Protein AF-M3H612-F1 (afdb_monomer)

Nearest PDB structures (foldseek):
  4l8j-assembly1_A-2  TM=3.655E-01  e=3.332E-04  Bacteroides eggerthii DSM 20697
  1vf7-assembly1_E  TM=6.437E-01  e=4.365E-02  Pseudomonas aeruginosa
  5vod-assembly1_E  TM=4.211E-01  e=5.719E+00  Human herpesvirus 5 strain Merlin
  8pfb-assembly1_F  TM=3.948E-01  e=7.727E+00  Streptococcus sanguinis
  6xu8-assembly1_Co  TM=1.840E-01  e=9.256E+00  Drosophila melanogaster

Mean predicted aligned error: 8.36 Å

Radius of gyration: 20.78 Å; Cα contacts (8 Å, |Δi|>4): 141; chains: 1; bounding box: 50×26×58 Å

Organism: NCBI:txid1001599

Solvent-accessible surface area (backbone atoms only — not comparable to full-atom values): 6689 Å² total; per-residue (Å²): 86,50,33,38,32,35,39,75,90,44,83,90,48,77,47,62,36,35,55,76,44,73,53,93,60,66,42,83,89,78,74,42,63,57,69,44,64,51,60,87,55,93,84,62,77,77,57,92,90,66,61,66,54,74,51,68,54,76,85,76,91,67,96,70,91,86,71,64,74,90,58,46,50,64,45,98,83,63,48,43,25,40,34,70,49,76,54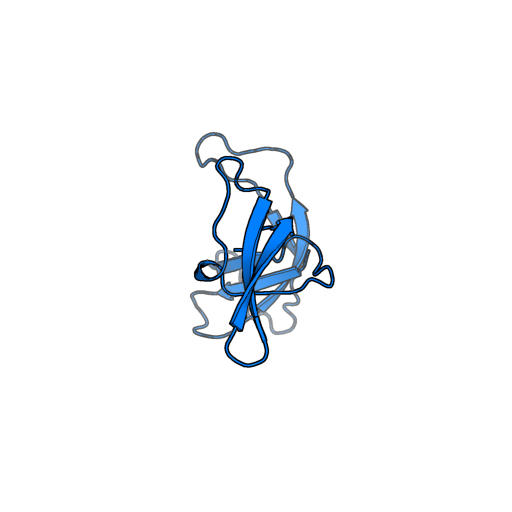,97,94,40,77,42,85,40,81,42,81,49,77,91,80,133

Sequence (102 aa):
MKVSFLADVYKGQQFQGMVQLLSPIVDQKSHTVEIKALVDNKNKLLKPGMFIRANITTGQEQPTIRIPSNAVVLNEDGTTGIVCVVRNGKSYKKRSQVRISE

Secondary structure (DSSP, 8-state):
-EEEEEETTSTT-EEEEEEEEEEEEEETTTTEEEEEEEE--TT----TT--EEEEEE-S---------GGGEEE-TTSSEEEEEEEETTEEEEEEEE-----

pLDDT: mean 89.29, std 6.73, range [58.19, 95.88]

Structure (mmCIF, N/CA/C/O backbone):
data_AF-M3H612-F1
#
_entry.id   AF-M3H612-F1
#
loop_
_atom_site.group_PDB
_atom_site.id
_atom_site.type_symbol
_atom_site.label_atom_id
_atom_site.label_alt_id
_atom_site.label_comp_id
_atom_site.label_asym_id
_atom_site.label_entity_id
_atom_site.label_seq_id
_atom_site.pdbx_PDB_ins_code
_atom_site.Cartn_x
_atom_site.Cartn_y
_atom_site.Cartn_z
_atom_site.occupancy
_atom_site.B_iso_or_equiv
_atom_site.auth_seq_id
_atom_site.auth_comp_id
_atom_site.auth_asym_id
_atom_site.auth_atom_id
_atom_site.pdbx_PDB_model_num
ATOM 1 N N . MET A 1 1 ? -6.340 10.066 -1.644 1.00 89.25 1 MET A N 1
ATOM 2 C CA . MET A 1 1 ? -5.717 8.822 -2.160 1.00 89.25 1 MET A CA 1
ATOM 3 C C . MET A 1 1 ? -6.752 7.712 -2.121 1.00 89.25 1 MET A C 1
ATOM 5 O O . MET A 1 1 ? -7.457 7.609 -1.117 1.00 89.25 1 MET A O 1
ATOM 9 N N . LYS A 1 2 ? -6.889 6.934 -3.201 1.00 92.81 2 LYS A N 1
ATOM 10 C CA . LYS A 1 2 ? -7.844 5.818 -3.252 1.00 92.81 2 LYS A CA 1
ATOM 11 C C . LYS A 1 2 ? -7.268 4.627 -2.490 1.00 92.81 2 LYS A C 1
ATOM 13 O O . LYS A 1 2 ? -6.086 4.326 -2.630 1.00 92.81 2 LYS A O 1
ATOM 18 N N . VAL A 1 3 ? -8.103 3.956 -1.707 1.00 95.19 3 VAL A N 1
ATOM 19 C CA . VAL A 1 3 ? -7.757 2.685 -1.069 1.00 95.19 3 VAL A CA 1
ATOM 20 C C . VAL A 1 3 ? -8.713 1.607 -1.555 1.00 95.19 3 VAL A C 1
ATOM 22 O O . VAL A 1 3 ? -9.917 1.831 -1.677 1.00 95.19 3 VAL A O 1
ATOM 25 N N . SER A 1 4 ? -8.169 0.435 -1.854 1.00 95.56 4 SER A N 1
ATOM 26 C CA . SER A 1 4 ? -8.938 -0.776 -2.118 1.00 95.56 4 SER A CA 1
ATOM 27 C C . SER A 1 4 ? -8.478 -1.863 -1.163 1.00 95.56 4 SER A C 1
ATOM 29 O O . SER A 1 4 ? -7.290 -1.944 -0.868 1.00 95.56 4 SER A O 1
ATOM 31 N N . PHE A 1 5 ? -9.387 -2.673 -0.637 1.00 95.12 5 PHE A N 1
ATOM 32 C CA . PHE A 1 5 ? -9.014 -3.693 0.337 1.00 95.12 5 PHE A CA 1
ATOM 33 C C . PHE A 1 5 ? -9.927 -4.911 0.293 1.00 95.12 5 PHE A C 1
ATOM 35 O O . PHE A 1 5 ? -11.052 -4.855 -0.206 1.00 95.12 5 PHE A O 1
ATOM 42 N N . LEU A 1 6 ? -9.415 -6.012 0.837 1.00 95.31 6 LEU A N 1
ATOM 43 C CA . LEU A 1 6 ? -10.139 -7.255 1.077 1.00 95.31 6 LEU A CA 1
ATOM 44 C C . LEU A 1 6 ? -10.242 -7.465 2.586 1.00 95.31 6 LEU A C 1
ATOM 46 O O . LEU A 1 6 ? -9.250 -7.291 3.293 1.00 95.31 6 LEU A O 1
ATOM 50 N N . ALA A 1 7 ? -11.416 -7.855 3.071 1.00 94.12 7 ALA A N 1
ATOM 51 C CA . ALA A 1 7 ? -11.580 -8.315 4.445 1.00 94.12 7 ALA A CA 1
ATOM 52 C C . ALA A 1 7 ? -11.410 -9.833 4.496 1.00 94.12 7 ALA A C 1
ATOM 54 O O . ALA A 1 7 ? -11.996 -10.541 3.678 1.00 94.12 7 ALA A O 1
ATOM 55 N N . ASP A 1 8 ? -10.659 -10.344 5.470 1.00 92.25 8 ASP A N 1
ATOM 56 C CA . ASP A 1 8 ? -10.352 -11.782 5.550 1.00 92.25 8 ASP A CA 1
ATOM 57 C C . ASP A 1 8 ? -11.598 -12.662 5.699 1.00 92.25 8 ASP A C 1
ATOM 59 O O . ASP A 1 8 ? -11.628 -13.800 5.232 1.00 92.25 8 ASP A O 1
ATOM 63 N N . VAL A 1 9 ? -12.651 -12.100 6.293 1.00 91.94 9 VAL A N 1
ATOM 64 C CA . VAL A 1 9 ? -13.952 -12.751 6.486 1.00 91.94 9 VAL A CA 1
ATOM 65 C C . VAL A 1 9 ? -14.719 -12.927 5.165 1.00 91.94 9 VAL A C 1
ATOM 67 O O . VAL A 1 9 ? -15.480 -13.882 5.027 1.00 91.94 9 VAL A O 1
ATOM 70 N N . TYR A 1 10 ? -14.508 -12.050 4.177 1.00 89.19 10 TYR A N 1
ATOM 71 C CA . TYR A 1 10 ? -15.204 -12.079 2.886 1.00 89.19 10 TYR A CA 1
ATOM 72 C C . TYR A 1 10 ? -14.214 -12.378 1.756 1.00 89.19 10 TYR A C 1
ATOM 74 O O . TYR A 1 10 ? -13.638 -11.477 1.141 1.00 89.19 10 TYR A O 1
ATOM 82 N N . LYS A 1 11 ? -14.008 -13.666 1.463 1.00 83.88 11 LYS A N 1
ATOM 83 C CA . LYS A 1 11 ? -13.080 -14.095 0.405 1.00 83.88 11 LYS A CA 1
ATOM 84 C C . LYS A 1 11 ? -13.479 -13.506 -0.951 1.00 83.88 11 LYS A C 1
ATOM 86 O O . LYS A 1 11 ? -14.578 -13.742 -1.438 1.00 83.88 11 LYS A O 1
ATOM 91 N N . GLY A 1 12 ? -12.558 -12.763 -1.565 1.00 83.88 12 GLY A N 1
ATOM 92 C CA . GLY A 1 12 ? -12.715 -12.206 -2.912 1.00 83.88 12 GLY A CA 1
ATOM 93 C C . GLY A 1 12 ? -13.601 -10.961 -3.013 1.00 83.88 12 GLY A C 1
ATOM 94 O O . GLY A 1 12 ? -13.677 -10.375 -4.090 1.00 83.88 12 GLY A O 1
ATOM 95 N N . GLN A 1 13 ? -14.234 -10.510 -1.925 1.00 91.12 13 GLN A N 1
ATOM 96 C CA . GLN A 1 13 ? -15.036 -9.290 -1.955 1.00 91.12 13 GLN A CA 1
ATOM 97 C C . GLN A 1 13 ? -14.151 -8.057 -1.764 1.00 91.12 13 GLN A C 1
ATOM 99 O O . GLN A 1 13 ? -13.530 -7.873 -0.715 1.00 91.12 13 GLN A O 1
ATOM 104 N N . GLN A 1 14 ? -14.124 -7.198 -2.782 1.00 93.25 14 GLN A N 1
ATOM 105 C CA . GLN A 1 14 ? -13.351 -5.964 -2.763 1.00 93.25 14 GLN A CA 1
ATOM 106 C C . GLN A 1 14 ? -14.173 -4.787 -2.241 1.00 93.25 14 GLN A C 1
ATOM 108 O O . GLN A 1 14 ? -15.287 -4.527 -2.695 1.00 93.25 14 GLN A O 1
ATOM 113 N N . PHE A 1 15 ? -13.575 -4.040 -1.320 1.00 95.00 15 PHE A N 1
ATOM 114 C CA . PHE A 1 15 ? -14.094 -2.786 -0.793 1.00 95.00 15 PHE A CA 1
ATOM 115 C C . PHE A 1 15 ? -13.221 -1.629 -1.277 1.00 95.00 15 PHE A C 1
ATOM 117 O O . PHE A 1 15 ? -12.022 -1.793 -1.525 1.00 95.00 15 PHE A O 1
ATOM 124 N N . GLN A 1 16 ? -13.823 -0.452 -1.426 1.00 95.62 16 GLN A N 1
ATOM 125 C CA . GLN A 1 16 ? -13.132 0.756 -1.867 1.00 95.62 16 GLN A CA 1
ATOM 126 C C . GLN A 1 16 ? -13.456 1.916 -0.935 1.00 95.62 16 GLN A C 1
ATOM 128 O O . GLN A 1 16 ? -14.575 2.043 -0.444 1.00 95.62 16 GLN A O 1
ATOM 133 N N . GLY A 1 17 ? -12.470 2.777 -0.722 1.00 94.69 17 GLY A N 1
ATOM 134 C CA . GLY A 1 17 ? -12.605 3.963 0.104 1.00 94.69 17 GLY A CA 1
ATOM 135 C C . GLY A 1 17 ? -11.600 5.042 -0.267 1.00 94.69 17 GLY A C 1
ATOM 136 O O . GLY A 1 17 ? -10.861 4.940 -1.254 1.00 94.69 17 GLY A O 1
ATOM 137 N N . MET A 1 18 ? -11.555 6.076 0.563 1.00 95.44 18 MET A N 1
ATOM 138 C CA . MET A 1 18 ? -10.604 7.173 0.432 1.00 95.44 18 MET A CA 1
ATOM 139 C C . MET A 1 18 ? -9.865 7.400 1.741 1.00 95.44 18 MET A C 1
ATOM 141 O O . MET A 1 18 ? -10.480 7.485 2.801 1.00 95.44 18 MET A O 1
ATOM 145 N N . VAL A 1 19 ? -8.541 7.529 1.661 1.00 94.56 19 VAL A N 1
ATOM 146 C CA . VAL A 1 19 ? -7.725 7.950 2.806 1.00 94.56 19 VAL A CA 1
ATOM 147 C C . VAL A 1 19 ? -8.113 9.376 3.189 1.00 94.56 19 VAL A C 1
ATOM 149 O O . VAL A 1 19 ? -8.066 10.269 2.342 1.00 94.56 19 VAL A O 1
ATOM 152 N N . GLN A 1 20 ? -8.479 9.566 4.453 1.00 95.69 20 GLN A N 1
ATOM 153 C CA . GLN A 1 20 ? -8.851 10.853 5.039 1.00 95.69 20 GLN A CA 1
ATOM 154 C C . GLN A 1 20 ? -7.727 11.426 5.906 1.00 95.69 20 GLN A C 1
ATOM 156 O O . GLN A 1 20 ? -7.550 12.639 5.947 1.00 95.69 20 GLN A O 1
ATOM 161 N N . LEU A 1 21 ? -6.965 10.563 6.582 1.00 93.50 21 LEU A N 1
ATOM 162 C CA . LEU A 1 21 ? -5.878 10.973 7.463 1.00 93.50 21 LEU A CA 1
ATOM 163 C C . LEU A 1 21 ? -4.690 10.028 7.315 1.00 93.50 21 LEU A C 1
ATOM 165 O O . LEU A 1 21 ? -4.857 8.808 7.303 1.00 93.50 21 LEU A O 1
ATOM 169 N N . LEU A 1 22 ? -3.502 10.618 7.275 1.00 92.75 22 LEU A N 1
ATOM 170 C CA . LEU A 1 22 ? -2.235 9.940 7.490 1.00 92.75 22 LEU A CA 1
ATOM 171 C C . LEU A 1 22 ? -1.606 10.558 8.740 1.00 92.75 22 LEU A C 1
ATOM 173 O O . LEU A 1 22 ? -1.424 11.775 8.793 1.00 92.75 22 LEU A O 1
ATOM 177 N N . SER A 1 23 ? -1.358 9.744 9.764 1.00 92.81 23 SER A N 1
ATOM 178 C CA . SER A 1 23 ? -0.766 10.223 11.010 1.00 92.81 23 SER A CA 1
ATOM 179 C C . SER A 1 23 ? 0.661 10.725 10.759 1.00 92.81 23 SER A C 1
ATOM 181 O O . SER A 1 23 ? 1.419 10.059 10.056 1.00 92.81 23 SER A O 1
ATOM 183 N N . PRO A 1 24 ? 1.068 11.871 11.331 1.00 90.06 24 PRO A N 1
ATOM 184 C CA . PRO A 1 24 ? 2.459 12.314 11.271 1.00 90.06 24 PRO A CA 1
ATOM 185 C C . PRO A 1 24 ? 3.359 11.541 12.249 1.00 90.06 24 PRO A C 1
ATOM 187 O O . PRO A 1 24 ? 4.580 11.655 12.180 1.00 90.06 24 PRO A O 1
ATOM 190 N N . ILE A 1 25 ? 2.769 10.784 13.180 1.00 93.19 25 ILE A N 1
ATOM 191 C CA . ILE A 1 25 ? 3.491 10.036 14.207 1.00 93.19 25 ILE A CA 1
ATOM 192 C C . ILE A 1 25 ? 3.731 8.614 13.702 1.00 93.19 25 ILE A C 1
ATOM 194 O O . ILE A 1 25 ? 2.791 7.898 13.353 1.00 93.19 25 ILE A O 1
ATOM 198 N N . VAL A 1 26 ? 5.000 8.213 13.701 1.00 93.38 26 VAL A N 1
ATOM 199 C CA . VAL A 1 26 ? 5.432 6.842 13.419 1.00 93.38 26 VAL A CA 1
ATOM 200 C C . VAL A 1 26 ? 5.484 6.073 14.735 1.00 93.38 26 VAL A C 1
ATOM 202 O O . VAL A 1 26 ? 6.115 6.526 15.692 1.00 93.38 26 VAL A O 1
ATOM 205 N N . ASP A 1 27 ? 4.857 4.900 14.782 1.00 94.06 27 ASP A N 1
ATOM 206 C CA . ASP A 1 27 ? 5.076 3.964 15.882 1.00 94.06 27 ASP A CA 1
ATOM 207 C C . ASP A 1 27 ? 6.494 3.391 15.755 1.00 94.06 27 ASP A C 1
ATOM 209 O O . ASP A 1 27 ? 6.810 2.682 14.798 1.00 94.06 27 ASP A O 1
ATOM 213 N N . GLN A 1 28 ? 7.369 3.731 16.702 1.00 92.56 28 GLN A N 1
ATOM 214 C CA . GLN A 1 28 ? 8.777 3.328 16.663 1.00 92.56 28 GLN A CA 1
ATOM 215 C C . GLN A 1 28 ? 8.983 1.823 16.847 1.00 92.56 28 GLN A C 1
ATOM 217 O O . GLN A 1 28 ? 10.011 1.300 16.432 1.00 92.56 28 GLN A O 1
ATOM 222 N N . LYS A 1 29 ? 8.038 1.121 17.478 1.00 94.00 29 LYS A N 1
ATOM 223 C CA . LYS A 1 29 ? 8.165 -0.308 17.760 1.00 94.00 29 LYS A CA 1
ATOM 224 C C . LYS A 1 29 ? 7.796 -1.142 16.540 1.00 94.00 29 LYS A C 1
ATOM 226 O O . LYS A 1 29 ? 8.465 -2.132 16.258 1.00 94.00 29 LYS A O 1
ATOM 231 N N . SER A 1 30 ? 6.729 -0.770 15.836 1.00 94.06 30 SER A N 1
ATOM 232 C CA . SER A 1 30 ? 6.274 -1.484 14.637 1.00 94.06 30 SER A CA 1
ATOM 233 C C . SER A 1 30 ? 6.786 -0.883 13.329 1.00 94.06 30 SER A C 1
ATOM 235 O O . SER A 1 30 ? 6.608 -1.504 12.285 1.00 94.06 30 SER A O 1
ATOM 237 N N . HIS A 1 31 ? 7.405 0.302 13.363 1.00 94.00 31 HIS A N 1
ATOM 238 C CA . HIS A 1 31 ? 7.770 1.086 12.177 1.00 94.00 31 HIS A CA 1
ATOM 239 C C . HIS A 1 31 ? 6.574 1.347 11.244 1.00 94.00 31 HIS A C 1
ATOM 241 O O . HIS A 1 31 ? 6.715 1.403 10.023 1.00 94.00 31 HIS A O 1
ATOM 247 N N . THR A 1 32 ? 5.377 1.507 11.817 1.00 94.00 32 THR A N 1
ATOM 248 C CA . THR A 1 32 ? 4.133 1.723 11.062 1.00 94.00 32 THR A CA 1
ATOM 249 C C . THR A 1 32 ? 3.566 3.116 11.291 1.00 94.00 32 THR A C 1
ATOM 251 O O . THR A 1 32 ? 3.736 3.706 12.358 1.00 94.00 32 THR A O 1
ATOM 254 N N . VAL A 1 33 ? 2.812 3.604 10.308 1.00 93.69 33 VAL A N 1
ATOM 255 C CA . VAL A 1 33 ? 2.041 4.849 10.393 1.00 93.69 33 VAL A CA 1
ATOM 256 C C . VAL A 1 33 ? 0.552 4.525 10.404 1.00 93.69 33 VAL A C 1
ATOM 258 O O . VAL A 1 33 ? 0.084 3.702 9.617 1.00 93.69 33 VAL A O 1
ATOM 261 N N . GLU A 1 34 ? -0.206 5.186 11.279 1.00 94.00 34 GLU A N 1
ATOM 262 C CA . GLU A 1 34 ? -1.662 5.051 11.305 1.00 94.00 34 GLU A CA 1
ATOM 263 C C . GLU A 1 34 ? -2.298 5.793 10.118 1.00 94.00 34 GLU A C 1
ATOM 265 O O . GLU A 1 34 ? -2.034 6.975 9.879 1.00 94.00 34 GLU A O 1
ATOM 270 N N . ILE A 1 35 ? -3.180 5.106 9.392 1.00 94.06 35 ILE A N 1
ATOM 271 C CA . ILE A 1 35 ? -3.956 5.669 8.286 1.00 94.06 35 ILE A CA 1
ATOM 272 C C . ILE A 1 35 ? -5.440 5.472 8.584 1.00 94.06 35 ILE A C 1
ATOM 274 O O . ILE A 1 35 ? -5.878 4.360 8.878 1.00 94.06 35 ILE A O 1
ATOM 278 N N . LYS A 1 36 ? -6.233 6.540 8.443 1.00 95.06 36 LYS A N 1
ATOM 279 C CA . LYS A 1 36 ? -7.698 6.470 8.521 1.00 95.06 36 LYS A CA 1
ATOM 280 C C . LYS A 1 36 ? -8.290 6.660 7.138 1.00 95.06 36 LYS A C 1
ATOM 282 O O . LYS A 1 36 ? -7.994 7.642 6.454 1.00 95.06 36 LYS A O 1
ATOM 287 N N . ALA A 1 37 ? -9.142 5.726 6.736 1.00 95.38 37 ALA A N 1
ATOM 288 C CA . ALA A 1 37 ? -9.866 5.778 5.478 1.00 95.38 37 ALA A CA 1
ATOM 289 C C . ALA A 1 37 ? -11.376 5.758 5.715 1.00 95.38 37 ALA A C 1
ATOM 291 O O . ALA A 1 37 ? -11.872 5.056 6.594 1.00 95.38 37 ALA A O 1
ATOM 292 N N . LEU A 1 38 ? -12.099 6.513 4.894 1.00 95.88 38 LEU A N 1
ATOM 293 C CA . LEU A 1 38 ? -13.551 6.485 4.827 1.00 95.88 38 LEU A CA 1
ATOM 294 C C . LEU A 1 38 ? -13.995 5.463 3.785 1.00 95.88 38 LEU A C 1
ATOM 296 O O . LEU A 1 38 ? -13.513 5.467 2.649 1.00 95.88 38 LEU A O 1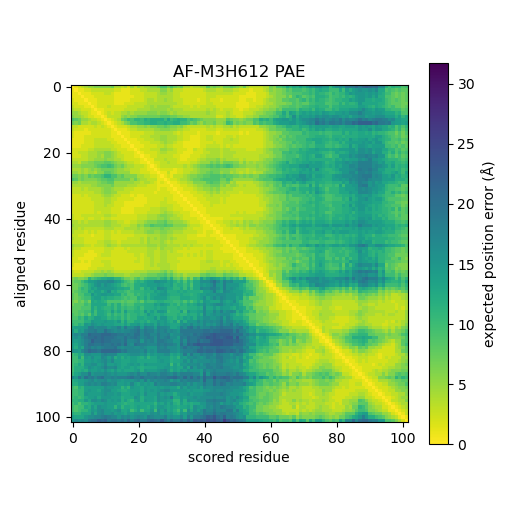
ATOM 300 N N . VAL A 1 39 ? -14.925 4.601 4.183 1.00 95.12 39 VAL A N 1
ATOM 301 C CA . VAL A 1 39 ? -15.462 3.507 3.372 1.00 95.12 39 VAL A CA 1
ATOM 302 C C . VAL A 1 39 ? -16.977 3.496 3.523 1.00 95.12 39 VAL A C 1
ATOM 304 O O . VAL A 1 39 ? -17.489 3.628 4.635 1.00 95.12 39 VAL A O 1
ATOM 307 N N . ASP A 1 40 ? -17.695 3.321 2.416 1.00 94.25 40 ASP A N 1
ATOM 308 C CA . ASP A 1 40 ? -19.144 3.140 2.460 1.00 94.25 40 ASP A CA 1
ATOM 309 C C . ASP A 1 40 ? -19.484 1.753 3.035 1.00 94.25 40 ASP A C 1
ATOM 311 O O . ASP A 1 40 ? -19.013 0.724 2.547 1.00 94.25 40 ASP A O 1
ATOM 315 N N . ASN A 1 41 ? -20.303 1.730 4.086 1.00 94.62 41 ASN A N 1
ATOM 316 C CA . ASN A 1 41 ? -20.741 0.517 4.772 1.00 94.62 41 ASN A CA 1
ATOM 317 C C . ASN A 1 41 ? -22.272 0.468 4.928 1.00 94.62 41 ASN A C 1
ATOM 319 O O . ASN A 1 41 ? -22.779 0.009 5.952 1.00 94.62 41 ASN A O 1
ATOM 323 N N . LYS A 1 42 ? -23.032 0.937 3.924 1.00 93.69 42 LYS A N 1
ATOM 324 C CA . LYS A 1 42 ? -24.515 0.915 3.914 1.00 93.69 42 LYS A CA 1
ATOM 325 C C . LYS A 1 42 ? -25.127 -0.427 4.324 1.00 93.69 42 LYS A C 1
ATOM 327 O O . LYS A 1 42 ? -26.078 -0.458 5.096 1.00 93.69 42 LYS A O 1
ATOM 332 N N . ASN A 1 43 ? -24.539 -1.531 3.864 1.00 92.38 43 ASN A N 1
ATOM 333 C CA . ASN A 1 43 ? -25.029 -2.887 4.134 1.00 92.38 43 ASN A CA 1
ATOM 334 C C . ASN A 1 43 ? -24.540 -3.464 5.476 1.00 92.38 43 ASN A C 1
ATOM 336 O O . ASN A 1 43 ? -24.811 -4.625 5.772 1.00 92.38 43 ASN A O 1
ATOM 340 N N . LYS A 1 44 ? -23.799 -2.685 6.282 1.00 93.12 44 LYS A N 1
ATOM 341 C CA . LYS A 1 44 ? -23.241 -3.086 7.588 1.00 93.12 44 LYS A CA 1
ATOM 342 C C . LYS A 1 44 ? -22.408 -4.377 7.537 1.00 93.12 44 LYS A C 1
ATOM 344 O O . LYS A 1 44 ? -22.361 -5.137 8.504 1.00 93.12 44 LYS A O 1
ATOM 349 N N . LEU A 1 45 ? -21.748 -4.621 6.405 1.00 93.31 45 LEU A N 1
ATOM 350 C CA . LEU A 1 45 ? -20.924 -5.812 6.191 1.00 93.31 45 LEU A CA 1
ATOM 351 C C . LEU A 1 45 ? -19.606 -5.725 6.960 1.00 93.31 45 LEU A C 1
ATOM 353 O O . LEU A 1 45 ? -19.147 -6.729 7.505 1.00 93.31 45 LEU A O 1
ATOM 357 N N . LEU A 1 46 ? -19.008 -4.534 7.023 1.00 94.25 46 LEU A N 1
ATOM 358 C CA . LEU A 1 46 ? -17.770 -4.293 7.756 1.00 94.25 46 LEU A CA 1
ATOM 359 C C . LEU A 1 46 ? -18.094 -4.070 9.234 1.00 94.25 46 LEU A C 1
ATOM 361 O O . LEU A 1 46 ? -18.880 -3.181 9.573 1.00 94.25 46 LEU A O 1
ATOM 365 N N . LYS A 1 47 ? -17.485 -4.871 10.109 1.00 93.94 47 LYS A N 1
ATOM 366 C CA . LYS A 1 47 ? -17.631 -4.762 11.565 1.00 93.94 47 LYS A CA 1
ATOM 367 C C . LYS A 1 47 ? -16.299 -4.351 12.204 1.00 93.94 47 LYS A C 1
ATOM 369 O O . LYS A 1 47 ? -15.244 -4.714 11.677 1.00 93.94 47 LYS A O 1
ATOM 374 N N . PRO A 1 48 ? -16.324 -3.628 13.338 1.00 93.94 48 PRO A N 1
ATOM 375 C CA . PRO A 1 48 ? -15.114 -3.322 14.096 1.00 93.94 48 PRO A CA 1
ATOM 376 C C . PRO A 1 48 ? -14.326 -4.588 14.458 1.00 93.94 48 PRO A C 1
ATOM 378 O O . PRO A 1 48 ? -14.9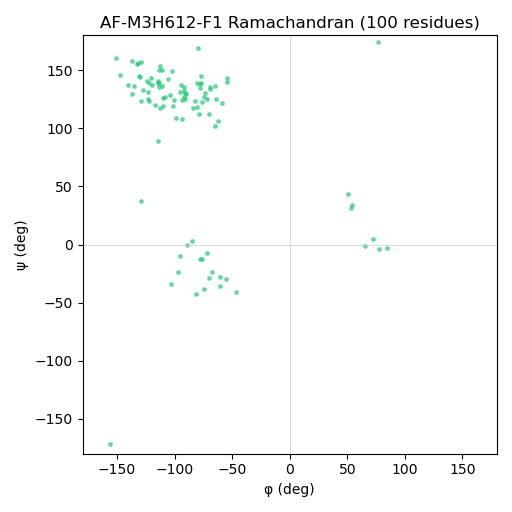17 -5.628 14.744 1.00 93.94 48 PRO A O 1
ATOM 381 N N . GLY A 1 49 ? -12.994 -4.493 14.441 1.00 93.62 49 GLY A N 1
ATOM 382 C CA . GLY A 1 49 ? -12.088 -5.602 14.767 1.00 93.62 49 GLY A CA 1
ATOM 383 C C . GLY A 1 49 ? -11.779 -6.563 13.612 1.00 93.62 49 GLY A C 1
ATOM 384 O O . GLY A 1 49 ? -10.976 -7.473 13.789 1.00 93.62 49 GLY A O 1
ATOM 385 N N . MET A 1 50 ? -12.374 -6.379 12.428 1.00 94.62 50 MET A N 1
ATOM 386 C CA . MET A 1 50 ? -12.024 -7.176 11.249 1.00 94.62 50 MET A CA 1
ATOM 387 C C . MET A 1 50 ? -10.623 -6.837 10.732 1.00 94.62 50 MET A C 1
ATOM 389 O O . MET A 1 50 ? -10.278 -5.669 10.556 1.00 94.62 50 MET A O 1
ATOM 393 N N . PHE A 1 51 ? -9.856 -7.875 10.404 1.00 94.88 51 PHE A N 1
ATOM 394 C CA . PHE A 1 51 ? -8.597 -7.733 9.684 1.00 94.88 51 PHE A CA 1
ATOM 395 C C . PHE A 1 51 ? -8.845 -7.570 8.182 1.00 94.88 51 PHE A C 1
ATOM 397 O O . PHE A 1 51 ? -9.704 -8.236 7.588 1.00 94.88 51 PHE A O 1
ATOM 404 N N . ILE A 1 52 ? -8.084 -6.662 7.576 1.00 94.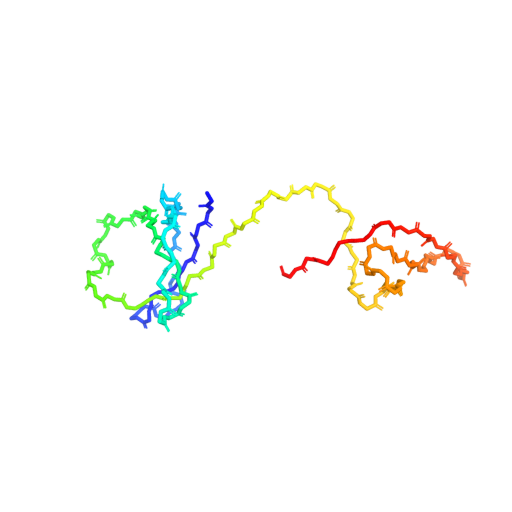62 52 ILE A N 1
ATOM 405 C CA . ILE A 1 52 ? -8.141 -6.361 6.149 1.00 94.62 52 ILE A CA 1
ATOM 406 C C . ILE A 1 52 ? -6.734 -6.328 5.552 1.00 94.62 52 ILE A C 1
ATOM 408 O O . ILE A 1 52 ? -5.759 -6.021 6.236 1.00 94.62 52 ILE A O 1
ATOM 412 N N . ARG A 1 53 ? -6.640 -6.571 4.245 1.00 93.94 53 ARG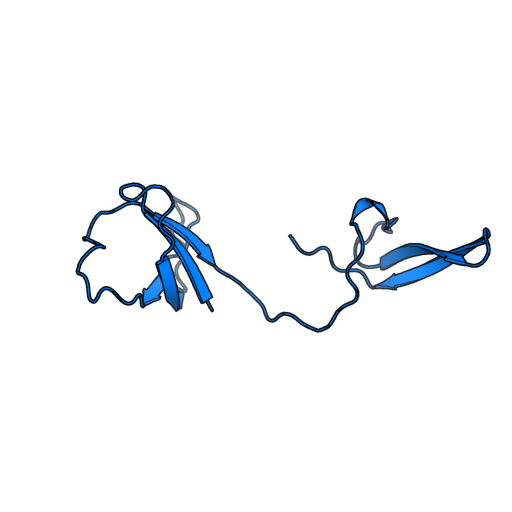 A N 1
ATOM 413 C CA . ARG A 1 53 ? -5.449 -6.291 3.435 1.00 93.94 53 ARG A CA 1
ATOM 414 C C . ARG A 1 53 ? -5.775 -5.175 2.457 1.00 93.94 53 ARG A C 1
ATOM 416 O O . ARG A 1 53 ? -6.670 -5.344 1.629 1.00 93.94 53 ARG A O 1
ATOM 423 N N . ALA A 1 54 ? -5.076 -4.049 2.571 1.00 93.75 54 ALA A N 1
ATOM 424 C CA . ALA A 1 54 ? -5.348 -2.841 1.803 1.00 93.75 54 ALA A CA 1
ATOM 425 C C . ALA A 1 54 ? -4.207 -2.488 0.846 1.00 93.75 54 ALA A C 1
ATOM 427 O O . ALA A 1 54 ? -3.041 -2.521 1.219 1.00 93.75 54 ALA A O 1
ATOM 428 N N . ASN A 1 55 ? -4.583 -2.067 -0.356 1.00 93.44 55 ASN A N 1
ATOM 429 C CA . ASN A 1 55 ? -3.726 -1.441 -1.348 1.00 93.44 55 ASN A CA 1
ATOM 430 C C . ASN A 1 55 ? -4.130 0.028 -1.474 1.00 93.44 55 ASN A C 1
ATOM 432 O O . ASN A 1 55 ? -5.274 0.345 -1.825 1.00 93.44 55 ASN A O 1
ATOM 436 N N . ILE A 1 56 ? -3.189 0.921 -1.184 1.00 92.06 56 ILE A N 1
ATOM 437 C CA . ILE A 1 56 ? -3.371 2.366 -1.308 1.00 92.06 56 ILE A CA 1
ATOM 438 C C . ILE A 1 56 ? -2.694 2.799 -2.600 1.00 92.06 56 ILE A C 1
ATOM 440 O O . ILE A 1 56 ? -1.487 2.648 -2.756 1.00 92.06 56 ILE A O 1
ATOM 444 N N . THR A 1 57 ? -3.468 3.355 -3.526 1.00 88.69 57 THR A N 1
ATOM 445 C CA . THR A 1 57 ? -2.910 3.915 -4.754 1.00 88.69 57 THR A CA 1
ATOM 446 C C . THR A 1 57 ? -2.326 5.289 -4.440 1.00 88.69 57 THR A C 1
ATOM 448 O O . THR A 1 57 ? -3.062 6.227 -4.105 1.00 88.69 57 THR A O 1
ATOM 451 N N . THR A 1 58 ? -1.001 5.390 -4.520 1.00 84.94 58 THR A N 1
ATOM 452 C CA . THR A 1 58 ? -0.235 6.621 -4.310 1.00 84.94 58 THR A CA 1
ATOM 453 C C . THR A 1 58 ? 0.202 7.220 -5.648 1.00 84.94 58 THR A C 1
ATOM 455 O O . THR A 1 58 ? 0.404 6.518 -6.637 1.00 84.94 58 THR A O 1
ATOM 458 N N . GLY A 1 59 ? 0.322 8.549 -5.689 1.00 76.44 59 GLY A N 1
ATOM 459 C CA . GLY A 1 59 ? 0.646 9.284 -6.911 1.00 76.44 59 GLY A CA 1
ATOM 460 C C . GLY A 1 59 ? -0.528 9.431 -7.886 1.00 76.44 59 GLY A C 1
ATOM 461 O O . GLY A 1 59 ? -1.624 8.910 -7.677 1.00 76.44 59 GLY A O 1
ATOM 462 N N . GLN A 1 60 ? -0.297 10.201 -8.947 1.00 70.75 60 GLN A N 1
ATOM 463 C CA . GLN A 1 60 ? -1.198 10.291 -10.094 1.00 70.75 60 GLN A CA 1
ATOM 464 C C . GLN A 1 60 ? -0.584 9.528 -11.265 1.00 70.75 60 GLN A C 1
ATOM 466 O O . GLN A 1 60 ? 0.633 9.575 -11.462 1.00 70.75 60 GLN A O 1
ATOM 471 N N . GLU A 1 61 ? -1.418 8.846 -12.052 1.00 69.75 61 GLU A N 1
ATOM 472 C CA . GLU A 1 61 ? -0.983 8.344 -13.351 1.00 69.75 61 GLU A CA 1
ATOM 473 C C . GLU A 1 61 ? -0.672 9.539 -14.248 1.00 69.75 61 GLU A C 1
ATOM 475 O O . GLU A 1 61 ? -1.559 10.209 -14.771 1.00 69.75 61 GLU A O 1
AT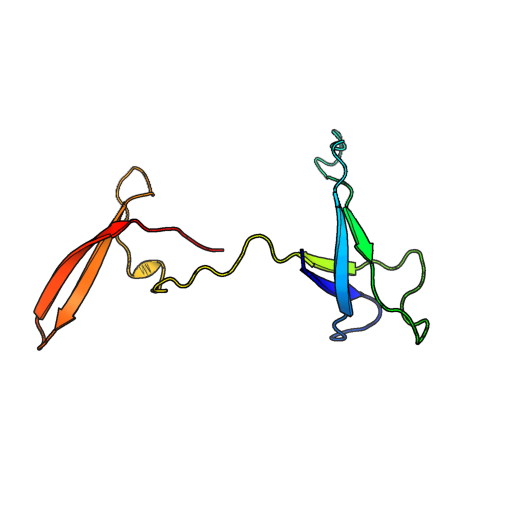OM 480 N N . GLN A 1 62 ? 0.615 9.833 -14.391 1.00 77.25 62 GLN A N 1
ATOM 481 C CA . GLN A 1 62 ? 1.074 10.728 -15.436 1.00 77.25 62 GLN A CA 1
ATOM 482 C C . GLN A 1 62 ? 1.070 9.948 -16.755 1.00 77.25 62 GLN A C 1
ATOM 484 O O . GLN A 1 62 ? 1.467 8.778 -16.760 1.00 77.25 62 GLN A O 1
ATOM 489 N N . PRO A 1 63 ? 0.641 10.555 -17.872 1.00 80.06 63 PRO A N 1
ATOM 490 C CA . PRO A 1 63 ? 0.748 9.922 -19.176 1.00 80.06 63 PRO A CA 1
ATOM 491 C C . PRO A 1 63 ? 2.228 9.687 -19.494 1.00 80.06 63 PRO A C 1
ATOM 493 O O . PRO A 1 63 ? 2.980 10.618 -19.776 1.00 80.06 63 PRO A O 1
ATOM 496 N N . THR A 1 64 ? 2.655 8.429 -19.414 1.00 83.88 64 THR A N 1
ATOM 497 C CA . THR A 1 64 ? 4.026 7.998 -19.690 1.00 83.88 64 THR A CA 1
ATOM 498 C C . THR A 1 64 ? 4.030 6.827 -20.661 1.00 83.88 64 THR A C 1
ATOM 500 O O . THR A 1 64 ? 3.055 6.086 -20.797 1.00 83.88 64 THR A O 1
ATOM 503 N N . ILE A 1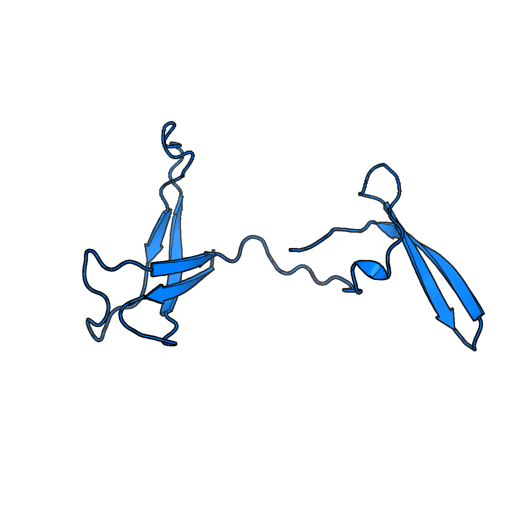 65 ? 5.152 6.648 -21.355 1.00 85.38 65 ILE A N 1
ATOM 504 C CA . ILE A 1 65 ? 5.386 5.448 -22.153 1.00 85.38 65 ILE A CA 1
ATOM 505 C C . ILE A 1 65 ? 5.842 4.347 -21.196 1.00 85.38 65 ILE A C 1
ATOM 507 O O . ILE A 1 65 ? 6.886 4.478 -20.557 1.00 85.38 65 ILE A O 1
ATOM 511 N N . ARG A 1 66 ? 5.068 3.261 -21.109 1.00 87.69 66 ARG A N 1
ATOM 512 C CA . ARG A 1 66 ? 5.421 2.071 -20.327 1.00 87.69 66 ARG A CA 1
ATOM 513 C C . ARG A 1 66 ? 6.091 1.037 -21.231 1.00 87.69 66 ARG A C 1
ATOM 515 O O . ARG A 1 66 ? 5.577 0.716 -22.299 1.00 87.69 66 ARG A O 1
ATOM 522 N N . ILE A 1 67 ? 7.227 0.514 -20.787 1.00 88.38 67 ILE A N 1
ATOM 523 C CA . ILE A 1 67 ? 7.948 -0.601 -21.412 1.00 88.38 67 ILE A CA 1
ATOM 524 C C . ILE A 1 67 ? 8.302 -1.630 -20.332 1.00 88.38 67 ILE A C 1
ATO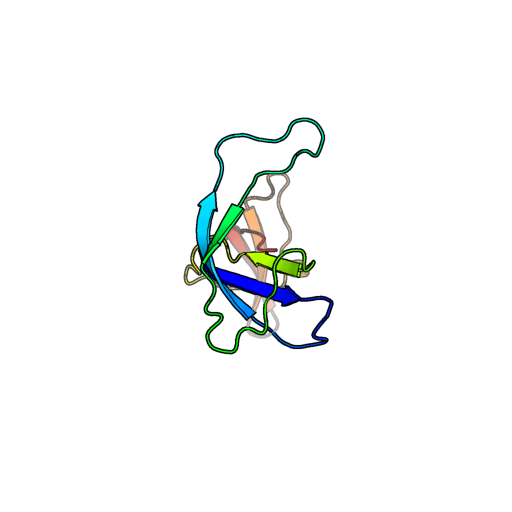M 526 O O . ILE A 1 67 ? 8.387 -1.254 -19.161 1.00 88.38 67 ILE A O 1
ATOM 530 N N . PRO A 1 68 ? 8.508 -2.910 -20.687 1.00 88.69 68 PRO A N 1
ATOM 531 C CA . PRO A 1 68 ? 8.980 -3.915 -19.740 1.00 88.69 68 PRO A CA 1
ATOM 532 C C . PRO A 1 68 ? 10.277 -3.478 -19.048 1.00 88.69 68 PRO A C 1
ATOM 534 O O . PRO A 1 68 ? 11.174 -2.939 -19.696 1.00 88.69 68 PRO A O 1
ATOM 537 N N . SER A 1 69 ? 10.401 -3.739 -17.746 1.00 86.12 69 SER A N 1
ATOM 538 C CA . SER A 1 69 ? 11.595 -3.368 -16.971 1.00 86.12 69 SER A CA 1
ATOM 539 C C . SER A 1 69 ? 12.866 -4.034 -17.507 1.00 86.12 69 SER A C 1
ATOM 541 O O . SER A 1 69 ? 13.915 -3.401 -17.570 1.00 86.12 69 SER A O 1
ATOM 543 N N . ASN A 1 70 ? 12.758 -5.273 -17.992 1.00 87.50 70 ASN A N 1
ATOM 544 C CA . ASN A 1 70 ? 13.859 -6.013 -18.614 1.00 87.50 70 ASN A CA 1
ATOM 545 C C . ASN A 1 70 ? 14.259 -5.503 -20.015 1.00 87.50 70 ASN A C 1
ATOM 547 O O . ASN A 1 70 ? 15.255 -5.968 -20.563 1.00 87.50 70 ASN A O 1
ATOM 551 N N . ALA A 1 71 ? 13.508 -4.565 -20.605 1.00 88.62 71 ALA A N 1
ATOM 552 C CA . ALA A 1 71 ? 13.846 -3.927 -21.879 1.00 88.62 71 ALA A CA 1
ATOM 553 C C . ALA A 1 71 ? 14.724 -2.671 -21.707 1.00 88.62 71 ALA A C 1
ATOM 555 O O . ALA A 1 71 ? 15.084 -2.027 -22.698 1.00 88.62 71 ALA A O 1
ATOM 556 N N . VAL A 1 72 ? 15.053 -2.309 -20.462 1.00 89.81 72 VAL A N 1
ATOM 557 C CA . VAL A 1 72 ? 15.881 -1.152 -20.114 1.00 89.81 72 VAL A CA 1
ATOM 558 C C . VAL A 1 72 ? 17.228 -1.632 -19.591 1.00 89.81 72 VAL A C 1
ATOM 560 O O . VAL A 1 72 ? 17.297 -2.385 -18.625 1.00 89.81 72 VAL A O 1
ATOM 563 N N . VAL A 1 73 ? 18.311 -1.142 -20.191 1.00 88.88 73 VAL A N 1
ATOM 564 C CA . VAL A 1 73 ? 19.652 -1.252 -19.605 1.00 88.88 73 VAL A CA 1
ATOM 565 C C . VAL A 1 73 ? 19.908 0.019 -18.804 1.00 88.88 73 VAL A C 1
ATOM 567 O O . VAL A 1 73 ? 20.043 1.094 -19.389 1.00 88.88 73 VAL A O 1
ATOM 570 N N . LEU A 1 74 ? 19.904 -0.090 -17.478 1.00 86.31 74 LEU A N 1
ATOM 571 C CA . LEU A 1 74 ? 20.109 1.040 -16.570 1.00 86.31 74 LEU A CA 1
ATOM 572 C C . LEU A 1 74 ? 21.589 1.430 -16.502 1.00 86.31 74 LEU A C 1
ATOM 574 O O . LEU A 1 74 ? 22.466 0.570 -16.561 1.00 86.31 74 LEU A O 1
ATOM 578 N N . ASN A 1 75 ? 21.854 2.727 -16.362 1.00 82.88 75 ASN A N 1
ATOM 579 C CA . ASN A 1 75 ? 23.163 3.214 -15.931 1.00 82.88 75 ASN A CA 1
ATOM 580 C C . ASN A 1 75 ? 23.292 3.081 -14.404 1.00 82.88 75 ASN A C 1
ATOM 582 O O . ASN A 1 75 ? 22.301 2.851 -13.711 1.00 82.88 75 ASN A O 1
ATOM 586 N N . GLU A 1 76 ? 24.504 3.263 -13.879 1.00 80.38 76 GLU A N 1
ATOM 587 C CA . GLU A 1 76 ? 24.822 3.103 -12.448 1.00 80.38 76 GLU A CA 1
ATOM 588 C C . GLU A 1 76 ? 23.945 3.961 -11.519 1.00 80.38 76 GLU A C 1
ATOM 590 O O . GLU A 1 76 ? 23.657 3.555 -10.398 1.00 80.38 76 GLU A O 1
ATOM 595 N N . ASP A 1 77 ? 23.472 5.117 -11.997 1.00 80.00 77 ASP A N 1
ATOM 596 C CA . ASP A 1 77 ? 22.604 6.025 -11.238 1.00 80.00 77 ASP A CA 1
ATOM 597 C C . ASP A 1 77 ? 21.128 5.586 -11.156 1.00 80.00 77 ASP A C 1
ATOM 599 O O . ASP A 1 77 ? 20.361 6.165 -10.390 1.00 80.00 77 ASP A O 1
ATOM 603 N N . GLY A 1 78 ? 20.698 4.599 -11.954 1.00 77.56 78 GLY A N 1
ATOM 604 C CA . GLY A 1 78 ? 19.313 4.111 -12.011 1.00 77.56 78 GLY A CA 1
ATOM 605 C C . GLY A 1 78 ? 18.269 5.109 -12.541 1.00 77.56 78 GLY A C 1
ATOM 606 O O . GLY A 1 78 ? 17.095 4.760 -12.656 1.00 77.56 78 GLY A O 1
ATOM 607 N N . THR A 1 79 ? 18.664 6.335 -12.892 1.00 78.81 79 THR A N 1
ATOM 608 C CA . THR A 1 79 ? 17.771 7.410 -13.373 1.00 78.81 79 THR A CA 1
ATOM 609 C C . THR A 1 79 ? 17.733 7.502 -14.894 1.00 78.81 79 THR A C 1
ATOM 611 O O . THR A 1 79 ? 16.771 7.994 -15.497 1.00 78.81 79 THR A O 1
ATOM 614 N N . THR A 1 80 ? 18.788 7.008 -15.537 1.00 81.81 80 THR A N 1
ATOM 615 C CA . THR A 1 80 ? 18.920 6.992 -16.986 1.00 81.81 80 THR A CA 1
ATOM 616 C C . THR A 1 80 ? 19.122 5.573 -17.492 1.00 81.81 80 THR A C 1
ATOM 618 O O . THR A 1 80 ? 19.847 4.769 -16.909 1.00 81.81 80 THR A O 1
ATOM 621 N N . GLY A 1 81 ? 18.466 5.259 -18.606 1.00 86.12 81 GLY A N 1
ATOM 622 C CA . GLY A 1 81 ? 18.528 3.945 -19.225 1.00 86.12 81 GLY A CA 1
ATOM 623 C C . GLY A 1 81 ? 18.679 4.032 -20.737 1.00 86.12 81 GLY A C 1
ATOM 624 O O . GLY A 1 81 ? 18.364 5.046 -21.373 1.00 86.12 81 GLY A O 1
ATOM 625 N N . ILE A 1 82 ? 19.183 2.953 -21.320 1.00 88.25 82 ILE A N 1
ATOM 626 C CA . ILE A 1 82 ? 19.229 2.740 -22.761 1.00 88.25 82 ILE A CA 1
ATOM 627 C C . ILE A 1 82 ? 18.131 1.747 -23.121 1.00 88.25 82 ILE A C 1
ATOM 629 O O . ILE A 1 82 ? 18.049 0.659 -22.552 1.00 88.25 82 ILE A O 1
ATOM 633 N N . VAL A 1 83 ? 17.314 2.122 -24.101 1.00 89.62 83 VAL A N 1
ATOM 634 C CA . VAL A 1 83 ? 16.314 1.251 -24.720 1.00 89.62 83 VAL A CA 1
ATOM 635 C C . VAL A 1 83 ? 16.707 0.989 -26.170 1.00 89.62 83 VAL A C 1
ATOM 637 O O . VAL A 1 83 ? 17.156 1.895 -26.878 1.00 89.62 83 VAL A O 1
ATOM 640 N N . CYS A 1 84 ? 16.550 -0.252 -26.625 1.00 88.00 84 CYS A N 1
ATOM 641 C CA . CYS A 1 84 ? 16.802 -0.637 -28.011 1.00 88.00 84 CYS A CA 1
ATOM 642 C C . CYS A 1 84 ? 15.478 -0.678 -28.778 1.00 88.00 84 CYS A C 1
ATOM 644 O O . CYS A 1 84 ? 14.655 -1.564 -28.573 1.00 88.00 84 CYS A O 1
ATOM 646 N N . VAL A 1 85 ? 15.271 0.283 -29.675 1.00 88.94 85 VAL A N 1
ATOM 647 C CA . VAL A 1 85 ? 14.077 0.355 -30.523 1.00 88.94 85 VAL A CA 1
ATOM 648 C C . VAL A 1 85 ? 14.349 -0.388 -31.825 1.00 88.94 85 VAL A C 1
ATOM 650 O O . VAL A 1 85 ? 15.309 -0.067 -32.521 1.00 88.94 85 VAL A O 1
ATOM 653 N N . VAL A 1 86 ? 13.507 -1.356 -32.180 1.00 91.69 86 VAL A N 1
ATOM 654 C CA . VAL A 1 86 ? 13.630 -2.090 -33.447 1.00 91.69 86 VAL A CA 1
ATOM 655 C C . VAL A 1 86 ? 12.795 -1.401 -34.526 1.00 91.69 86 VAL A C 1
ATOM 657 O O . VAL A 1 86 ? 11.605 -1.155 -34.337 1.00 91.69 86 VAL A O 1
ATOM 660 N N . ARG A 1 87 ? 13.412 -1.085 -35.668 1.00 91.75 87 ARG A N 1
ATOM 661 C CA . ARG A 1 87 ? 12.736 -0.601 -36.882 1.00 91.75 87 ARG A CA 1
ATOM 662 C C . ARG A 1 87 ? 13.332 -1.305 -38.095 1.00 91.75 87 ARG A C 1
ATOM 664 O O . ARG A 1 87 ? 14.550 -1.325 -38.244 1.00 91.75 87 ARG A O 1
ATOM 671 N N . ASN A 1 88 ? 12.488 -1.870 -38.958 1.00 90.38 88 ASN A N 1
ATOM 672 C CA . ASN A 1 88 ? 12.901 -2.538 -40.202 1.00 90.38 88 ASN A CA 1
ATOM 673 C C . ASN A 1 88 ? 14.024 -3.579 -39.998 1.00 90.38 88 ASN A C 1
ATOM 675 O O . ASN A 1 88 ? 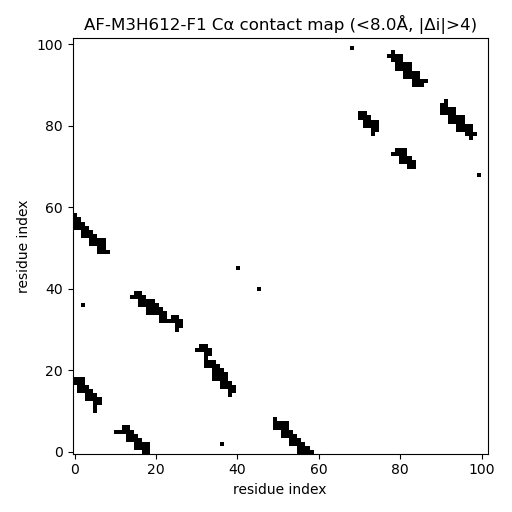15.011 -3.591 -40.729 1.00 90.38 88 ASN A O 1
ATOM 679 N N . GLY A 1 89 ? 13.915 -4.400 -38.948 1.00 92.00 89 GLY A N 1
ATOM 680 C CA . GLY A 1 89 ? 14.911 -5.429 -38.619 1.00 92.00 89 GLY A CA 1
ATOM 681 C C . GLY A 1 89 ? 16.239 -4.909 -38.050 1.00 92.00 89 GLY A C 1
ATOM 682 O O . GLY A 1 89 ? 17.144 -5.703 -37.820 1.00 92.00 89 GLY A O 1
ATOM 683 N N . LYS A 1 90 ? 16.375 -3.600 -37.796 1.00 90.50 90 LYS A N 1
ATOM 684 C CA . LYS A 1 90 ? 17.571 -2.985 -37.198 1.00 90.50 90 LYS A CA 1
ATOM 685 C C . LYS A 1 90 ? 17.253 -2.402 -35.823 1.00 90.50 90 LYS A C 1
ATOM 687 O O . LYS A 1 90 ? 16.189 -1.817 -35.624 1.00 90.50 90 LYS A O 1
ATOM 692 N N . SER A 1 91 ? 18.176 -2.549 -34.874 1.00 90.00 91 SER A N 1
ATOM 693 C CA . SER A 1 91 ? 18.048 -1.990 -33.524 1.00 90.00 91 SER A CA 1
ATOM 694 C C . SER A 1 91 ? 18.734 -0.631 -33.403 1.00 90.00 91 SER A C 1
ATOM 696 O O . SER A 1 91 ? 19.877 -0.472 -33.830 1.00 90.00 91 SER A O 1
ATOM 698 N N . TYR A 1 92 ? 18.079 0.310 -32.730 1.00 91.25 92 TYR A N 1
ATOM 699 C CA . TYR A 1 92 ? 18.579 1.655 -32.468 1.00 91.25 92 TYR A CA 1
ATOM 700 C C . TYR A 1 92 ? 18.615 1.906 -30.964 1.00 91.25 92 TYR A C 1
ATOM 702 O O . TYR A 1 92 ? 17.590 1.803 -30.289 1.00 91.25 92 TYR A O 1
ATOM 710 N N . LYS A 1 93 ? 19.790 2.256 -30.436 1.00 90.19 93 LYS A N 1
ATOM 711 C CA . LYS A 1 93 ? 19.938 2.637 -29.029 1.00 90.19 93 LYS A CA 1
ATOM 712 C C . LYS A 1 93 ? 19.375 4.040 -28.824 1.00 90.19 93 LYS A C 1
ATOM 714 O O . LYS A 1 93 ? 19.790 4.979 -29.499 1.00 90.19 93 LYS A O 1
ATOM 719 N N . LYS A 1 94 ? 18.466 4.193 -27.866 1.00 88.75 94 LYS A N 1
ATOM 720 C CA . LYS A 1 94 ? 17.930 5.482 -27.434 1.00 88.75 94 LYS A CA 1
ATOM 721 C C . LYS A 1 94 ? 18.170 5.642 -25.938 1.00 88.75 94 LYS A C 1
ATOM 723 O O . LYS A 1 94 ? 17.761 4.793 -25.152 1.00 88.75 94 LYS A O 1
ATOM 728 N N . ARG A 1 95 ? 18.825 6.737 -25.547 1.00 87.75 95 ARG A N 1
ATOM 729 C CA . ARG A 1 95 ? 18.951 7.135 -24.139 1.00 87.75 95 ARG A CA 1
ATOM 730 C C . ARG A 1 95 ? 17.637 7.768 -23.695 1.00 87.75 95 ARG A C 1
ATOM 732 O O . ARG A 1 95 ? 17.048 8.556 -24.437 1.00 87.75 95 ARG A O 1
ATOM 739 N N . SER A 1 96 ? 17.136 7.403 -22.525 1.00 85.38 96 SER A N 1
ATOM 740 C CA . SER A 1 96 ? 15.886 7.942 -21.987 1.00 85.38 96 SER A CA 1
ATOM 741 C C . SER A 1 96 ? 15.951 8.025 -20.467 1.00 85.38 96 SER A C 1
ATOM 743 O O . SER A 1 96 ? 16.589 7.195 -19.819 1.00 85.38 96 SER A O 1
ATOM 745 N N . GLN A 1 97 ? 15.306 9.049 -19.911 1.00 85.62 97 GLN A N 1
ATOM 746 C CA . GLN A 1 97 ? 15.013 9.080 -18.484 1.00 85.62 97 GLN A CA 1
ATOM 747 C C . GLN A 1 97 ? 13.970 8.010 -18.196 1.00 85.62 97 GLN A C 1
ATOM 749 O O . GLN A 1 97 ? 12.994 7.866 -18.937 1.00 85.62 97 GLN A O 1
ATOM 754 N N . VAL A 1 98 ? 14.212 7.235 -17.150 1.00 84.94 98 VAL A N 1
ATOM 755 C CA . VAL A 1 98 ? 13.385 6.089 -16.792 1.00 84.94 98 VAL A CA 1
ATOM 756 C C . VAL A 1 98 ? 13.024 6.178 -15.324 1.00 84.94 98 VAL A C 1
ATOM 758 O O . VAL A 1 98 ? 13.806 6.629 -14.494 1.00 84.94 98 VAL A O 1
ATOM 761 N N . ARG A 1 99 ? 11.805 5.748 -15.016 1.00 81.81 99 ARG A N 1
ATOM 762 C CA . ARG A 1 99 ? 11.319 5.591 -13.652 1.00 81.81 99 ARG A CA 1
ATOM 763 C C . ARG A 1 99 ? 10.729 4.199 -13.541 1.00 81.81 99 ARG A C 1
ATOM 765 O O . ARG A 1 99 ? 9.832 3.861 -14.313 1.00 81.81 99 ARG A O 1
ATOM 772 N N . ILE A 1 100 ? 11.228 3.412 -12.596 1.00 75.69 100 ILE A N 1
ATOM 773 C CA . ILE A 1 100 ? 10.642 2.112 -12.282 1.00 75.69 100 ILE A CA 1
ATOM 774 C C . ILE A 1 100 ? 9.376 2.376 -11.468 1.00 75.69 100 ILE A C 1
ATOM 776 O O . ILE A 1 100 ? 9.412 3.072 -10.455 1.00 75.69 100 ILE A O 1
ATOM 780 N N . SER A 1 101 ? 8.245 1.889 -11.967 1.00 70.50 101 SER A N 1
ATOM 781 C CA . SER A 1 101 ? 6.997 1.828 -11.210 1.00 70.50 101 SER A CA 1
ATOM 782 C C . SER A 1 101 ? 6.815 0.404 -10.702 1.00 70.50 101 SER A C 1
ATOM 784 O O . SER A 1 101 ? 6.830 -0.511 -11.527 1.00 70.50 101 SER A O 1
ATOM 786 N N . GLU A 1 102 ? 6.648 0.247 -9.392 1.00 58.19 102 GLU A N 1
ATOM 787 C CA . GLU A 1 102 ? 6.219 -1.001 -8.742 1.00 58.19 102 GLU A CA 1
ATOM 788 C C . GLU A 1 102 ? 4.694 -1.165 -8.781 1.00 58.19 102 GLU A C 1
ATOM 790 O O . GLU A 1 102 ? 3.982 -0.128 -8.781 1.00 58.19 102 GLU A O 1
#

Foldseek 3Di:
DKKKKDWPVDPPDIWIWAWPDWAPDADPVVRDTDIDTDTDCVVVPDDPPIDMDMDDDDDDPDDDDDDDPVQWDADPVNQKTWGWDDDPNDTDTDIDGDDDDD

InterPro domains:
  IPR051909 Membrane Fusion Protein Cation Efflux System [PTHR30097] (2-93)
  IPR058792 CusB-like, beta-barrel domain [PF25954] (2-58)